Protein AF-A0AAD6XTU1-F1 (afdb_monomer)

Solvent-accessible surface area (backbone atoms only — not comparable to full-atom values): 6952 Å² total; per-residue (Å²): 142,81,85,86,80,79,80,83,81,83,78,83,77,82,76,83,76,85,74,83,72,80,77,75,78,77,77,75,76,77,82,76,52,71,68,59,50,50,53,52,52,53,49,52,41,48,75,69,77,40,51,72,67,58,49,54,49,61,72,71,53,57,53,49,99,86,66,46,76,60,87,66,54,72,69,59,50,50,56,52,50,37,32,75,68,54,72,35,98,69,27,65,67,55,56,53,49,36,48,73,72,33,97,91,64

Organism: NCBI:txid1033014

Structure (mmCIF, N/CA/C/O backbone):
data_AF-A0AAD6XTU1-F1
#
_entry.id   AF-A0AAD6XTU1-F1
#
loop_
_atom_site.group_PDB
_atom_site.id
_atom_site.type_symbol
_atom_site.label_atom_id
_atom_site.label_alt_id
_atom_site.label_comp_id
_atom_site.label_asym_id
_atom_site.label_entity_id
_atom_site.label_seq_id
_atom_site.pdbx_PDB_ins_code
_atom_site.Cartn_x
_atom_site.Cartn_y
_atom_site.Cartn_z
_atom_site.occupancy
_atom_site.B_iso_or_equiv
_atom_site.auth_seq_id
_atom_site.auth_comp_id
_atom_site.auth_asym_id
_atom_site.auth_atom_id
_atom_site.pdbx_PDB_model_num
ATOM 1 N N . PRO A 1 1 ? 86.564 -0.694 28.399 1.00 51.03 1 PRO A N 1
ATOM 2 C CA . PRO A 1 1 ? 85.336 0.127 28.278 1.00 51.03 1 PRO A CA 1
ATOM 3 C C . PRO A 1 1 ? 84.520 -0.285 27.049 1.00 51.03 1 PRO A C 1
ATOM 5 O O . PRO A 1 1 ? 85.077 -0.308 25.957 1.00 51.03 1 PRO A O 1
ATOM 8 N N . ARG A 1 2 ? 83.223 -0.540 27.275 1.00 52.16 2 ARG A N 1
ATOM 9 C CA . ARG A 1 2 ? 82.146 -0.854 26.315 1.00 52.16 2 ARG A CA 1
ATOM 10 C C . ARG A 1 2 ? 81.957 -2.330 25.955 1.00 52.16 2 ARG A C 1
ATOM 12 O O . ARG A 1 2 ? 82.366 -2.811 24.908 1.00 52.16 2 ARG A O 1
ATOM 19 N N . ASP A 1 3 ? 81.307 -2.983 26.912 1.00 49.81 3 ASP A N 1
ATOM 20 C CA . ASP A 1 3 ? 80.244 -3.987 26.801 1.00 49.81 3 ASP A CA 1
ATOM 21 C C . ASP A 1 3 ? 79.788 -4.348 25.376 1.00 49.81 3 ASP A C 1
ATOM 23 O O . ASP A 1 3 ? 79.156 -3.549 24.682 1.00 49.81 3 ASP A O 1
ATOM 27 N N . ALA A 1 4 ? 80.036 -5.597 24.979 1.00 56.03 4 ALA A N 1
ATOM 28 C CA . ALA A 1 4 ? 79.353 -6.241 23.864 1.00 56.03 4 ALA A CA 1
ATOM 29 C C . ALA A 1 4 ? 78.151 -7.017 24.425 1.00 56.03 4 ALA A C 1
ATOM 31 O O . ALA A 1 4 ? 78.286 -8.142 24.898 1.00 56.03 4 ALA A O 1
ATOM 32 N N . PHE A 1 5 ? 76.982 -6.375 24.428 1.00 57.25 5 PHE A N 1
ATOM 33 C CA . PHE A 1 5 ? 75.709 -7.007 24.768 1.00 57.25 5 PHE A CA 1
ATOM 34 C C . PHE A 1 5 ? 75.258 -7.925 23.622 1.00 57.25 5 PHE A C 1
ATOM 36 O O . PHE A 1 5 ? 74.975 -7.467 22.515 1.00 57.25 5 PHE A O 1
ATOM 43 N N . GLU A 1 6 ? 75.181 -9.223 23.906 1.00 59.72 6 GLU A N 1
ATOM 44 C CA . GLU A 1 6 ? 74.552 -10.239 23.059 1.00 59.72 6 GLU A CA 1
ATOM 45 C C . GLU A 1 6 ? 73.026 -10.002 22.972 1.00 59.72 6 GLU A C 1
ATOM 47 O O . GLU A 1 6 ? 72.392 -9.702 23.991 1.00 59.72 6 GLU A O 1
ATOM 52 N N . PRO A 1 7 ? 72.390 -10.125 21.792 1.00 67.94 7 PRO A N 1
ATOM 53 C CA . PRO A 1 7 ? 70.946 -9.950 21.661 1.00 67.94 7 PRO A CA 1
ATOM 54 C C . PRO A 1 7 ? 70.169 -11.200 22.129 1.00 67.94 7 PRO A C 1
ATOM 56 O O . PRO A 1 7 ? 70.582 -12.327 21.852 1.00 67.94 7 PRO A O 1
ATOM 59 N N . PRO A 1 8 ? 69.002 -11.043 22.785 1.00 60.94 8 PRO A N 1
ATOM 60 C CA . PRO A 1 8 ? 68.238 -12.167 23.319 1.00 60.94 8 PRO A CA 1
ATOM 61 C C . PRO A 1 8 ? 67.555 -13.006 22.225 1.00 60.94 8 PRO A C 1
ATOM 63 O O . PRO A 1 8 ? 66.970 -12.498 21.264 1.00 60.94 8 PRO A O 1
ATOM 66 N N . THR A 1 9 ? 67.597 -14.322 22.423 1.00 60.31 9 THR A N 1
ATOM 67 C CA . THR A 1 9 ? 67.004 -15.372 21.588 1.00 60.31 9 THR A CA 1
ATOM 68 C C . THR A 1 9 ? 65.483 -15.218 21.432 1.00 60.31 9 THR A C 1
ATOM 70 O O . THR A 1 9 ? 64.732 -15.030 22.391 1.00 60.31 9 THR A O 1
ATOM 73 N N . LYS A 1 10 ? 65.000 -15.313 20.184 1.00 55.75 10 LYS A N 1
ATOM 74 C CA . LYS A 1 10 ? 63.570 -15.272 19.837 1.00 55.75 10 LYS A CA 1
ATOM 75 C C . LYS A 1 10 ? 62.854 -16.499 20.416 1.00 55.75 10 LYS A C 1
ATOM 77 O O . LYS A 1 10 ? 63.126 -17.629 20.024 1.00 55.75 10 LYS A O 1
ATOM 82 N N . ARG A 1 11 ? 61.910 -16.264 21.329 1.00 55.81 11 ARG A N 1
ATOM 83 C CA . ARG A 1 11 ? 61.023 -17.281 21.913 1.00 55.81 11 ARG A CA 1
ATOM 84 C C . ARG A 1 11 ? 60.133 -17.908 20.809 1.00 55.81 11 ARG A C 1
ATOM 86 O O . ARG A 1 11 ? 59.575 -17.146 20.015 1.00 55.81 11 ARG A O 1
ATOM 93 N N . PRO A 1 12 ?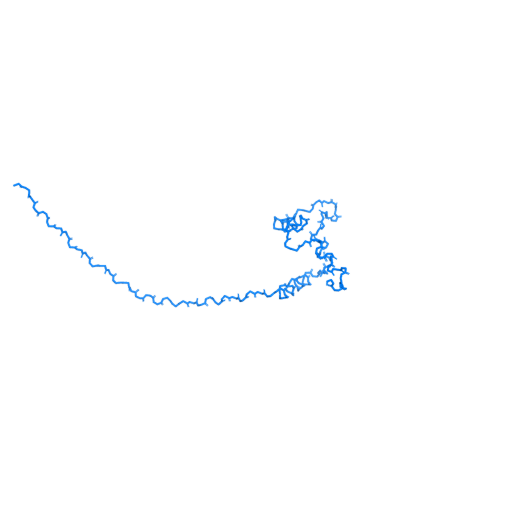 59.961 -19.243 20.729 1.00 55.84 12 PRO A N 1
ATOM 94 C CA . PRO A 1 12 ? 59.062 -19.861 19.751 1.00 55.84 12 PRO A CA 1
ATOM 95 C C . PRO A 1 12 ? 57.599 -19.481 20.026 1.00 55.84 12 PRO A C 1
ATOM 97 O O . PRO A 1 12 ? 57.152 -19.517 21.174 1.00 55.84 12 PRO A O 1
ATOM 100 N N . LYS A 1 13 ? 56.846 -19.114 18.980 1.00 56.38 13 LYS A N 1
ATOM 101 C CA . LYS A 1 13 ? 55.391 -18.898 19.062 1.00 56.38 13 LYS A CA 1
ATOM 102 C C . LYS A 1 13 ? 54.683 -20.250 19.260 1.00 56.38 13 LYS A C 1
ATOM 104 O O . LYS A 1 13 ? 55.032 -21.193 18.552 1.00 56.38 13 LYS A O 1
ATOM 109 N N . PRO A 1 14 ? 53.691 -20.364 20.159 1.00 48.12 14 PRO A N 1
ATOM 110 C CA . PRO A 1 14 ? 52.877 -21.569 20.251 1.00 48.12 14 PRO A CA 1
ATOM 111 C C . PRO A 1 14 ? 52.035 -21.737 18.976 1.00 48.12 14 PRO A C 1
ATOM 113 O O . PRO A 1 14 ? 51.461 -20.771 18.469 1.00 48.12 14 PRO A O 1
ATOM 116 N N . ASN A 1 15 ? 52.006 -22.967 18.458 1.00 50.06 15 ASN A N 1
ATOM 117 C CA . ASN A 1 15 ? 51.216 -23.375 17.297 1.00 50.06 15 ASN A CA 1
ATOM 118 C C . ASN A 1 15 ? 49.729 -23.025 17.485 1.00 50.06 15 ASN A C 1
ATOM 120 O O . ASN A 1 15 ? 49.205 -23.205 18.586 1.00 50.06 15 ASN A O 1
ATOM 124 N N . PRO A 1 16 ? 49.017 -22.595 16.427 1.00 51.09 16 PRO A N 1
ATOM 125 C CA . PRO A 1 16 ? 47.571 -22.484 16.484 1.00 51.09 16 PRO A CA 1
ATOM 126 C C . PRO A 1 16 ? 46.980 -23.893 16.547 1.00 51.09 16 PRO A C 1
ATOM 128 O O . PRO A 1 16 ? 47.014 -24.650 15.578 1.00 51.09 16 PRO A O 1
ATOM 131 N N . THR A 1 17 ? 46.455 -24.252 17.715 1.00 50.50 17 THR A N 1
ATOM 132 C CA . THR A 1 17 ? 45.601 -25.420 17.900 1.00 50.50 17 THR A CA 1
ATOM 133 C C . THR A 1 17 ? 44.436 -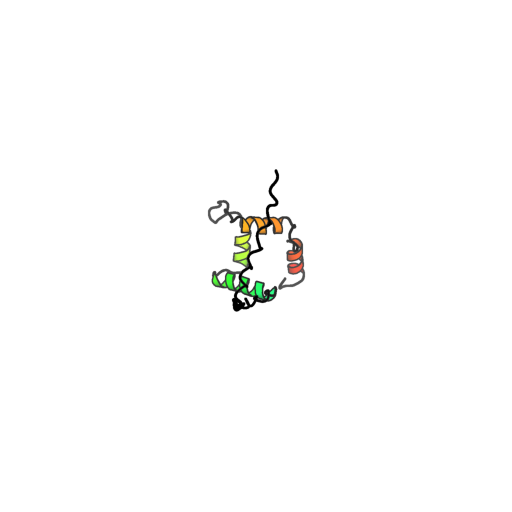25.312 16.922 1.00 50.50 17 THR A C 1
ATOM 135 O O . THR A 1 17 ? 43.695 -24.329 16.936 1.00 50.50 17 THR A O 1
ATOM 138 N N . SER A 1 18 ? 44.296 -26.310 16.052 1.00 53.38 18 SER A N 1
ATOM 139 C CA . SER A 1 18 ? 43.199 -26.432 15.102 1.00 53.38 18 SER A CA 1
ATOM 140 C C . SER A 1 18 ? 41.869 -26.552 15.849 1.00 53.38 18 SER A C 1
ATOM 142 O O . SER A 1 18 ? 41.463 -27.642 16.254 1.00 53.38 18 SER A O 1
ATOM 144 N N . SER A 1 19 ? 41.164 -25.440 16.034 1.00 52.94 19 SER A N 1
ATOM 145 C CA . SER A 1 19 ? 39.735 -25.477 16.308 1.00 52.94 19 SER A CA 1
ATOM 146 C C . SER A 1 19 ? 39.020 -25.625 14.967 1.00 52.94 19 SER A C 1
ATOM 148 O O . SER A 1 19 ? 38.793 -24.661 14.239 1.00 52.94 19 SER A O 1
ATOM 150 N N . HIS A 1 20 ? 38.671 -26.864 14.617 1.00 52.94 20 HIS A N 1
ATOM 151 C CA . HIS A 1 20 ? 37.626 -27.124 13.632 1.00 52.94 20 HIS A CA 1
ATOM 152 C C . HIS A 1 20 ? 36.303 -26.599 14.205 1.00 52.94 20 HIS A C 1
ATOM 154 O O . HIS A 1 20 ? 35.515 -27.335 14.790 1.00 52.94 20 HIS A O 1
ATOM 160 N N . ALA A 1 21 ? 36.085 -25.290 14.085 1.00 54.97 21 ALA A N 1
ATOM 161 C CA . ALA A 1 21 ? 34.772 -24.700 14.234 1.00 54.97 21 ALA A CA 1
ATOM 162 C C . ALA A 1 21 ? 33.945 -25.175 13.039 1.00 54.97 21 ALA A C 1
ATOM 164 O O . ALA A 1 21 ? 34.171 -24.761 11.902 1.00 54.97 21 ALA A O 1
ATOM 165 N N . SER A 1 22 ? 33.022 -26.096 13.297 1.00 53.69 22 SER A N 1
ATOM 166 C CA . SER A 1 22 ? 31.999 -26.526 12.356 1.00 53.69 22 SER A CA 1
ATOM 167 C C . SER A 1 22 ? 31.240 -25.287 11.888 1.00 53.69 22 SER A C 1
ATOM 169 O O . SER A 1 22 ? 30.429 -24.726 12.626 1.00 53.69 22 SER A O 1
ATOM 171 N N . ALA A 1 23 ? 31.540 -24.815 10.679 1.00 57.09 23 ALA A N 1
ATOM 172 C CA . ALA A 1 23 ? 30.810 -23.730 10.053 1.00 57.09 23 ALA A CA 1
ATOM 173 C C . ALA A 1 23 ? 29.383 -24.225 9.788 1.00 57.09 23 ALA A C 1
ATOM 175 O O . ALA A 1 23 ? 29.124 -24.912 8.802 1.00 57.09 23 ALA A O 1
ATOM 176 N N . GLY A 1 24 ? 28.457 -23.917 10.697 1.00 54.19 24 GLY A N 1
ATOM 177 C CA . GLY A 1 24 ? 27.035 -24.079 10.440 1.00 54.19 24 GLY A CA 1
ATOM 178 C C . GLY A 1 24 ? 26.688 -23.217 9.234 1.00 54.19 24 GLY A C 1
ATOM 179 O O . GLY A 1 24 ? 26.721 -21.989 9.318 1.00 54.19 24 GLY A O 1
ATOM 180 N N . SER A 1 25 ? 26.414 -23.844 8.090 1.00 58.97 25 SER A N 1
ATOM 181 C CA . SER A 1 25 ? 25.968 -23.127 6.904 1.00 58.97 25 SER A CA 1
ATOM 182 C C . SER A 1 25 ? 24.620 -22.491 7.229 1.00 58.97 25 SER A C 1
ATOM 184 O O . SER A 1 25 ? 23.592 -23.169 7.254 1.00 58.97 25 SER A O 1
ATOM 186 N N . SER A 1 26 ? 24.615 -21.190 7.510 1.00 66.94 26 SER A N 1
ATOM 187 C CA . SER A 1 26 ? 23.382 -20.413 7.550 1.00 66.94 26 SER A CA 1
ATOM 188 C C . SER A 1 26 ? 22.801 -20.440 6.142 1.00 66.94 26 SER A C 1
ATOM 190 O O . SER A 1 26 ? 23.275 -19.746 5.240 1.00 66.94 26 SER A O 1
ATOM 192 N N . GLN A 1 27 ? 21.837 -21.332 5.922 1.00 67.50 27 GLN A N 1
ATOM 193 C CA . GLN A 1 27 ? 21.147 -21.466 4.650 1.00 67.50 27 GLN A CA 1
ATOM 194 C C . GLN A 1 27 ? 20.362 -20.171 4.430 1.00 67.50 27 GLN A C 1
ATOM 196 O O . GLN A 1 27 ? 19.316 -19.922 5.034 1.00 67.50 27 GLN A O 1
ATOM 201 N N . ARG A 1 28 ? 20.932 -19.285 3.613 1.00 74.50 28 ARG A N 1
ATOM 202 C CA . ARG A 1 28 ? 20.347 -17.988 3.291 1.00 74.50 28 ARG A CA 1
ATOM 203 C C . ARG A 1 28 ? 19.048 -18.252 2.534 1.00 74.50 28 ARG A C 1
ATOM 205 O O . ARG A 1 28 ? 19.079 -18.806 1.439 1.00 74.50 28 ARG A O 1
ATOM 212 N N . ARG A 1 29 ? 17.904 -17.905 3.133 1.00 77.00 29 ARG A N 1
ATOM 213 C CA . ARG A 1 29 ? 16.600 -18.064 2.473 1.00 77.00 29 ARG A CA 1
ATOM 214 C C . ARG A 1 29 ? 16.617 -17.285 1.161 1.00 77.00 29 ARG A C 1
ATOM 216 O O . ARG A 1 29 ? 17.000 -16.112 1.153 1.00 77.00 29 ARG A O 1
ATOM 223 N N . SER A 1 30 ? 16.203 -17.935 0.077 1.00 78.44 30 SER A N 1
ATOM 224 C CA . SER A 1 30 ? 16.070 -17.285 -1.224 1.00 78.44 30 SER A CA 1
ATOM 225 C C .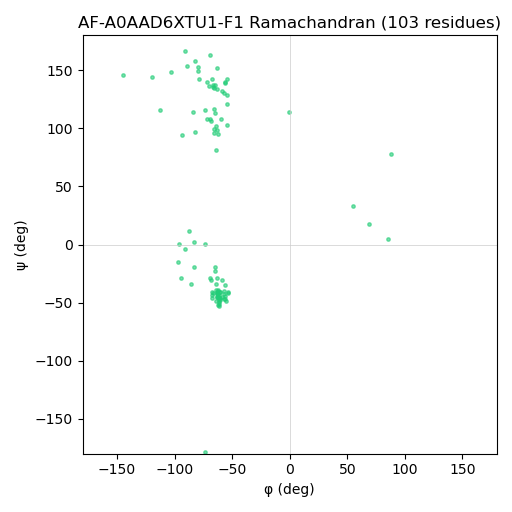 SER A 1 30 ? 15.134 -16.072 -1.115 1.00 78.44 30 SER A C 1
ATOM 227 O O . SER A 1 30 ? 14.119 -16.152 -0.413 1.00 78.44 30 SER A O 1
ATOM 229 N N . PRO A 1 31 ? 15.452 -14.943 -1.774 1.00 87.00 31 PRO A N 1
ATOM 230 C CA . PRO A 1 31 ? 14.561 -13.790 -1.817 1.00 87.00 31 PRO A CA 1
ATOM 231 C C . PRO A 1 31 ? 13.186 -14.171 -2.379 1.00 87.00 31 PRO A C 1
ATOM 233 O O . PRO A 1 31 ? 13.098 -14.937 -3.337 1.00 87.00 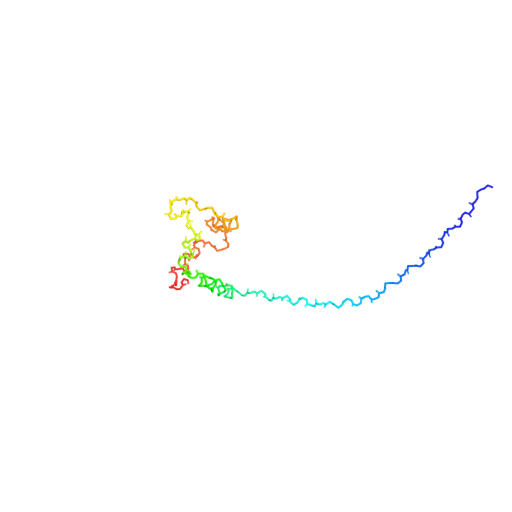31 PRO A O 1
ATOM 236 N N . ARG A 1 32 ? 12.111 -13.627 -1.795 1.00 90.38 32 ARG A N 1
ATOM 237 C CA . ARG A 1 32 ? 10.746 -13.825 -2.308 1.00 90.38 32 ARG A CA 1
ATOM 238 C C . ARG A 1 32 ? 10.568 -13.137 -3.663 1.00 90.38 32 ARG A C 1
ATOM 240 O O . ARG A 1 32 ? 11.055 -12.016 -3.838 1.00 90.38 32 ARG A O 1
ATOM 247 N N . THR A 1 33 ? 9.815 -13.765 -4.566 1.00 95.25 33 THR A N 1
ATOM 248 C CA . THR A 1 33 ? 9.332 -13.117 -5.799 1.00 95.25 33 THR A CA 1
ATOM 249 C C . THR A 1 33 ? 8.284 -12.052 -5.471 1.00 95.25 33 THR A C 1
ATOM 251 O O . THR A 1 33 ? 7.724 -12.047 -4.372 1.00 95.25 33 THR A O 1
ATOM 254 N N . ASP A 1 34 ? 7.994 -11.142 -6.401 1.00 93.50 34 ASP A N 1
ATOM 255 C CA . ASP A 1 34 ? 6.995 -10.095 -6.155 1.00 93.50 34 ASP A CA 1
ATOM 256 C C . ASP A 1 34 ? 5.591 -10.675 -5.946 1.00 93.50 34 ASP A C 1
ATOM 258 O O . ASP A 1 34 ? 4.921 -10.285 -4.992 1.00 93.50 34 ASP A O 1
ATOM 262 N N . THR A 1 35 ? 5.204 -11.706 -6.704 1.00 94.88 35 THR A N 1
ATOM 263 C CA . THR A 1 35 ? 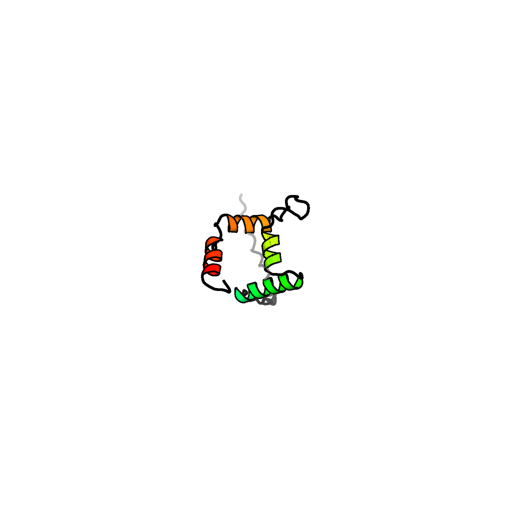3.961 -12.463 -6.475 1.00 94.88 35 THR A CA 1
ATOM 264 C C . THR A 1 35 ? 3.894 -13.027 -5.056 1.00 94.88 35 THR A C 1
ATOM 266 O O . THR A 1 35 ? 2.905 -12.837 -4.358 1.00 94.88 35 THR A O 1
ATOM 269 N N . GLN A 1 36 ? 4.974 -13.651 -4.571 1.00 96.31 36 GLN A N 1
ATOM 270 C CA . GLN A 1 36 ? 5.013 -14.187 -3.206 1.00 96.31 36 GLN A CA 1
ATOM 271 C C . GLN A 1 36 ? 4.904 -13.089 -2.141 1.00 96.31 36 GLN A C 1
ATOM 273 O O . GLN A 1 36 ? 4.338 -13.324 -1.077 1.00 96.31 36 GLN A O 1
ATOM 278 N N . LYS A 1 37 ? 5.462 -11.897 -2.386 1.00 95.81 37 LYS A N 1
ATOM 279 C CA . LYS A 1 37 ? 5.311 -10.758 -1.467 1.00 95.81 37 LYS A CA 1
ATOM 280 C C . LYS A 1 37 ? 3.865 -10.266 -1.441 1.00 95.81 37 LYS A C 1
ATOM 282 O O . LYS A 1 37 ? 3.356 -10.004 -0.355 1.00 95.81 37 LYS A O 1
ATOM 287 N N . ILE A 1 38 ? 3.220 -10.164 -2.605 1.00 95.38 38 ILE A N 1
ATOM 288 C CA . ILE A 1 38 ? 1.824 -9.726 -2.730 1.00 95.38 38 ILE A CA 1
ATOM 289 C C . ILE A 1 38 ? 0.899 -10.688 -1.983 1.00 95.38 38 ILE A C 1
ATOM 291 O O . ILE A 1 38 ? 0.142 -10.236 -1.132 1.00 95.38 38 ILE A O 1
ATOM 295 N N . GLU A 1 39 ? 1.031 -11.998 -2.199 1.00 96.81 39 GLU A N 1
ATOM 296 C CA . GLU A 1 39 ? 0.223 -13.015 -1.505 1.00 96.81 39 GLU A CA 1
ATOM 297 C C . GLU A 1 39 ? 0.346 -12.927 0.023 1.00 96.81 39 GLU A C 1
ATOM 299 O O . GLU A 1 39 ? -0.649 -12.976 0.742 1.00 96.81 39 GLU A O 1
ATOM 304 N N . VAL A 1 40 ? 1.561 -12.716 0.542 1.00 97.31 40 VAL A N 1
ATOM 305 C CA . VAL A 1 40 ? 1.779 -12.541 1.989 1.00 97.31 40 VAL A CA 1
ATOM 306 C C . VAL A 1 40 ? 1.069 -11.291 2.517 1.00 97.31 40 VAL A C 1
ATOM 308 O O . VAL A 1 40 ? 0.464 -11.329 3.590 1.00 97.31 40 VAL A O 1
ATOM 311 N N . ILE A 1 41 ? 1.139 -10.179 1.783 1.00 96.62 41 ILE A N 1
ATOM 312 C CA . ILE A 1 41 ? 0.495 -8.920 2.177 1.00 96.62 41 ILE A CA 1
ATOM 313 C C . ILE A 1 41 ? -1.030 -9.061 2.125 1.00 96.62 41 ILE A C 1
ATOM 315 O O . ILE A 1 41 ? -1.699 -8.682 3.084 1.00 96.62 41 ILE A O 1
ATOM 319 N N . LEU A 1 42 ? -1.581 -9.642 1.056 1.00 96.56 42 LEU A N 1
ATOM 320 C CA . LEU A 1 42 ? -3.021 -9.874 0.917 1.00 96.56 42 LEU A CA 1
ATOM 321 C C . LEU A 1 42 ? -3.549 -10.826 1.994 1.00 96.56 42 LEU A C 1
ATOM 323 O O . LEU A 1 42 ? -4.585 -10.543 2.596 1.00 96.56 42 LEU A O 1
ATOM 327 N N . GLY A 1 43 ? -2.806 -11.895 2.298 1.00 97.69 43 GLY A N 1
ATOM 328 C CA . GLY A 1 43 ? -3.099 -12.783 3.422 1.00 97.69 43 GLY A CA 1
ATOM 329 C C . GLY A 1 43 ? -3.144 -12.021 4.745 1.00 97.69 43 GLY A C 1
ATOM 330 O O . GLY A 1 43 ? -4.123 -12.109 5.474 1.00 97.69 43 GLY A O 1
ATOM 331 N N . THR A 1 44 ? -2.153 -11.161 4.994 1.00 97.56 44 THR A N 1
ATOM 332 C CA . THR A 1 44 ? -2.093 -10.354 6.223 1.00 97.56 44 THR A CA 1
ATOM 333 C C . THR A 1 44 ? -3.270 -9.379 6.330 1.00 97.56 44 THR A C 1
ATOM 335 O O . THR A 1 44 ? -3.842 -9.227 7.404 1.00 97.56 44 THR A O 1
ATOM 338 N N . ILE A 1 45 ? -3.665 -8.726 5.230 1.00 97.69 45 ILE A N 1
ATOM 339 C CA . ILE A 1 45 ? -4.842 -7.837 5.197 1.00 97.69 45 ILE A CA 1
ATOM 340 C C . ILE A 1 45 ? -6.110 -8.623 5.549 1.00 97.69 45 ILE A C 1
ATOM 342 O O . ILE A 1 45 ? -6.908 -8.176 6.376 1.00 97.69 45 ILE A O 1
ATOM 346 N N . LYS A 1 46 ? -6.272 -9.809 4.953 1.00 96.62 46 LYS A N 1
ATOM 347 C CA . LYS A 1 46 ? -7.405 -10.697 5.217 1.00 96.62 46 LYS A CA 1
ATOM 348 C C . LYS A 1 46 ? -7.436 -11.163 6.674 1.00 96.62 46 LYS A C 1
ATOM 350 O O . LYS A 1 46 ? -8.501 -11.129 7.281 1.00 96.62 46 LYS A O 1
ATOM 355 N N . ASP A 1 47 ? -6.290 -11.528 7.244 1.00 98.00 47 ASP A N 1
ATOM 356 C CA . ASP A 1 47 ? -6.170 -11.984 8.636 1.00 98.00 47 ASP A CA 1
ATOM 357 C C . ASP A 1 47 ? -6.513 -10.881 9.654 1.00 98.00 47 ASP A C 1
ATOM 359 O O . ASP A 1 47 ? -6.886 -11.172 10.787 1.00 98.00 47 ASP A O 1
ATOM 363 N N . GLN A 1 48 ? -6.420 -9.606 9.257 1.00 97.31 48 GLN A N 1
ATOM 364 C CA . GLN A 1 48 ? -6.884 -8.458 10.048 1.00 97.31 48 GLN A CA 1
ATOM 365 C C . GLN A 1 48 ? -8.370 -8.122 9.821 1.00 97.31 48 GLN A C 1
ATOM 367 O O . GLN A 1 48 ? -8.838 -7.064 10.244 1.00 97.31 48 GLN A O 1
ATOM 372 N N . ASN A 1 49 ? -9.126 -8.997 9.148 1.00 97.00 49 ASN A N 1
ATOM 373 C CA . ASN A 1 49 ? -10.521 -8.785 8.755 1.00 97.00 49 ASN A CA 1
ATOM 374 C C . ASN A 1 49 ? -10.740 -7.496 7.944 1.00 97.00 49 ASN A C 1
ATOM 376 O O . ASN A 1 49 ? -11.788 -6.854 8.046 1.00 97.00 49 ASN A O 1
ATOM 380 N N . TRP A 1 50 ? -9.756 -7.094 7.138 1.00 96.69 50 TRP A N 1
ATOM 381 C CA . TRP A 1 50 ? -9.873 -5.939 6.253 1.00 96.69 50 TRP A CA 1
ATOM 382 C C . TRP A 1 50 ? -10.106 -6.362 4.807 1.00 96.69 50 TRP A C 1
ATOM 384 O O . TRP A 1 50 ? -9.603 -7.378 4.332 1.00 96.69 50 TRP A O 1
ATOM 394 N N . THR A 1 51 ? -10.848 -5.531 4.076 1.00 96.69 51 THR A N 1
ATOM 395 C CA . THR A 1 51 ? -10.837 -5.574 2.611 1.00 96.69 51 THR A CA 1
ATOM 396 C C . THR A 1 51 ? -9.631 -4.795 2.086 1.00 96.69 51 THR A C 1
ATOM 398 O O . THR A 1 51 ? -9.122 -3.893 2.760 1.00 96.69 51 THR A O 1
ATOM 401 N N . PHE A 1 52 ? -9.205 -5.080 0.854 1.00 93.75 52 PHE A N 1
ATOM 402 C CA . PHE A 1 52 ? -8.148 -4.303 0.202 1.00 93.75 52 PHE A CA 1
ATOM 403 C C . PHE A 1 52 ? -8.504 -2.806 0.107 1.00 93.75 52 PHE A C 1
ATOM 405 O O . PHE A 1 52 ? -7.670 -1.949 0.401 1.00 93.75 52 PHE A O 1
ATOM 412 N N . ALA A 1 53 ? -9.767 -2.483 -0.192 1.00 94.88 53 ALA A N 1
ATOM 413 C CA . ALA A 1 53 ? -10.259 -1.106 -0.229 1.00 94.88 53 ALA A CA 1
ATOM 414 C C . ALA A 1 53 ? -10.166 -0.416 1.144 1.00 94.88 53 ALA A C 1
ATOM 416 O O . ALA A 1 53 ? -9.673 0.708 1.244 1.00 94.88 53 ALA A O 1
ATOM 417 N N . SER A 1 54 ? -10.579 -1.099 2.219 1.00 96.00 54 SER A N 1
ATOM 418 C CA . SER A 1 54 ? -10.477 -0.581 3.591 1.00 96.00 54 SER A CA 1
ATOM 419 C C . SER A 1 54 ? -9.025 -0.340 4.001 1.00 96.00 54 SER A C 1
ATOM 421 O O . SER A 1 54 ? -8.726 0.672 4.635 1.00 96.00 54 SER A O 1
ATOM 423 N N . PHE A 1 55 ? -8.118 -1.242 3.624 1.00 96.06 55 PHE A N 1
ATOM 424 C CA . PHE A 1 55 ? -6.688 -1.086 3.867 1.00 96.06 55 PHE A CA 1
ATOM 425 C C . PHE A 1 55 ? -6.129 0.161 3.169 1.00 96.06 55 PHE A C 1
ATOM 427 O O . PHE A 1 55 ? -5.540 1.017 3.832 1.00 96.06 55 PHE A O 1
ATOM 434 N N . LEU A 1 56 ? -6.369 0.309 1.860 1.00 94.88 56 LEU A N 1
ATOM 435 C CA . LEU A 1 56 ? -5.910 1.474 1.099 1.00 94.88 56 LEU A CA 1
ATOM 436 C C . LEU A 1 56 ? -6.473 2.779 1.669 1.00 94.88 56 LEU A C 1
ATOM 438 O O . LEU A 1 56 ? -5.719 3.728 1.888 1.00 94.88 56 LEU A O 1
ATOM 442 N N . PHE A 1 57 ? -7.771 2.814 1.984 1.00 95.06 57 PHE A N 1
ATOM 443 C CA . PHE A 1 57 ? -8.395 3.978 2.609 1.00 95.06 57 PHE A CA 1
ATOM 444 C C . PHE A 1 57 ? -7.680 4.368 3.908 1.00 95.06 57 PHE A C 1
ATOM 446 O O . PHE A 1 57 ? -7.306 5.526 4.082 1.00 95.06 57 PHE A O 1
ATOM 453 N N . ASN A 1 58 ? -7.416 3.408 4.798 1.00 94.12 58 ASN A N 1
ATOM 454 C CA . ASN A 1 58 ? -6.754 3.686 6.073 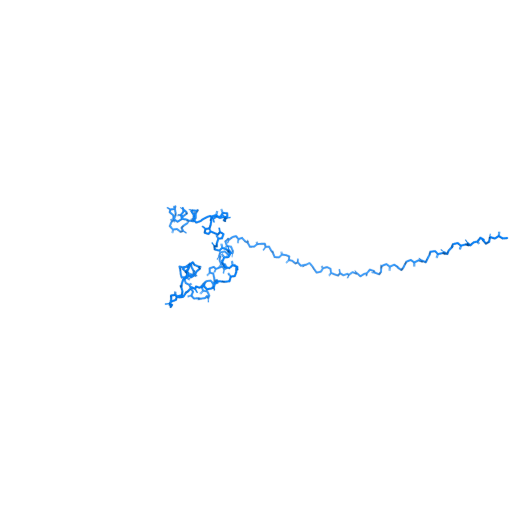1.00 94.12 58 ASN A CA 1
ATOM 455 C C . ASN A 1 58 ? -5.276 4.084 5.927 1.00 94.12 58 ASN A C 1
ATOM 457 O O . ASN A 1 58 ? -4.790 4.868 6.743 1.00 94.12 58 ASN A O 1
ATOM 461 N N . ILE A 1 59 ? -4.566 3.627 4.886 1.00 94.88 59 ILE A N 1
ATOM 462 C CA . ILE A 1 59 ? -3.195 4.087 4.606 1.00 94.88 59 ILE A CA 1
ATOM 463 C C . ILE A 1 59 ? -3.164 5.591 4.317 1.00 94.88 59 ILE A C 1
ATOM 465 O O . ILE A 1 59 ? -2.303 6.305 4.850 1.00 94.88 59 ILE A O 1
ATOM 469 N N . PHE A 1 60 ? -4.089 6.078 3.488 1.00 94.62 60 PHE A N 1
ATOM 470 C CA . PHE A 1 60 ? -4.067 7.453 2.976 1.00 94.62 60 PHE A CA 1
ATOM 471 C C . PHE A 1 60 ? -4.957 8.430 3.761 1.00 94.62 60 PHE A C 1
ATOM 473 O O . PHE A 1 60 ? -4.765 9.640 3.667 1.00 94.62 60 PHE A O 1
ATOM 480 N N . ARG A 1 61 ? -5.870 7.938 4.604 1.00 93.81 61 ARG A N 1
ATOM 481 C CA . ARG A 1 61 ? -6.737 8.740 5.483 1.00 93.81 61 ARG A CA 1
ATOM 482 C C . ARG A 1 61 ? -5.943 9.701 6.373 1.00 93.81 61 ARG A C 1
ATOM 484 O O . ARG A 1 61 ? -5.037 9.283 7.081 1.00 93.81 61 ARG A O 1
ATOM 491 N N . ILE A 1 62 ? -6.296 10.985 6.383 1.00 93.38 62 ILE A N 1
ATOM 492 C CA . ILE A 1 62 ? -5.570 12.014 7.159 1.00 93.38 62 ILE A CA 1
ATOM 493 C C . ILE A 1 62 ? -6.212 12.255 8.530 1.00 93.38 62 ILE A C 1
ATOM 495 O O . ILE A 1 62 ? -5.512 12.588 9.482 1.00 93.38 62 ILE A O 1
ATOM 499 N N . LYS A 1 63 ? -7.529 12.049 8.642 1.00 95.25 63 LYS A N 1
ATOM 500 C CA . LYS A 1 63 ? -8.299 12.291 9.865 1.00 95.25 63 LYS A CA 1
ATOM 501 C C . LYS A 1 63 ? -8.972 11.030 10.386 1.00 95.25 63 LYS A C 1
ATOM 503 O O . LYS A 1 63 ? -9.416 10.201 9.594 1.00 95.25 63 LYS A O 1
ATOM 508 N N . ASP A 1 64 ? -9.050 10.887 11.702 1.00 93.56 64 ASP A N 1
ATOM 509 C CA . ASP A 1 64 ? -9.805 9.824 12.356 1.00 93.56 64 ASP A CA 1
ATOM 510 C C . ASP A 1 64 ? -11.326 10.068 12.268 1.00 93.56 64 ASP A C 1
ATOM 512 O O . ASP A 1 64 ? -11.799 11.032 11.661 1.00 93.56 64 ASP A O 1
ATOM 516 N N . THR A 1 65 ? -12.114 9.169 12.859 1.00 91.62 65 THR A N 1
ATOM 517 C CA . THR A 1 65 ? -13.586 9.268 12.880 1.00 91.62 65 THR A CA 1
ATOM 518 C C . THR A 1 65 ? -14.106 10.474 13.657 1.00 91.62 65 THR A C 1
ATOM 520 O O . THR A 1 65 ? -15.246 10.876 13.458 1.00 91.62 65 THR A O 1
ATOM 523 N N . ASN A 1 66 ? -13.277 11.053 14.521 1.00 93.56 66 ASN A N 1
ATOM 524 C CA . ASN A 1 66 ? -13.601 12.206 15.351 1.00 93.56 66 ASN A CA 1
ATOM 525 C C . ASN A 1 66 ? -13.111 13.516 14.706 1.00 93.56 66 ASN A C 1
ATOM 527 O O . ASN A 1 66 ? -13.295 14.590 15.270 1.00 93.56 66 ASN A O 1
ATOM 531 N N . GLY A 1 67 ? -12.488 13.437 13.523 1.00 93.44 67 GLY A N 1
ATOM 532 C CA . GLY A 1 67 ? -11.952 14.578 12.790 1.00 93.44 67 GLY A CA 1
ATOM 533 C C . GLY A 1 67 ? -10.539 15.004 13.203 1.00 93.44 67 GLY A C 1
ATOM 534 O O . GLY A 1 67 ? -10.042 15.991 12.653 1.00 93.44 67 GLY A O 1
ATOM 535 N N . ASN A 1 68 ? -9.878 14.276 14.107 1.00 95.12 68 ASN A N 1
ATOM 536 C CA . ASN A 1 68 ? -8.513 14.575 14.541 1.00 95.12 68 ASN A CA 1
ATOM 537 C C . ASN A 1 68 ? -7.492 14.076 13.523 1.00 95.12 68 ASN A C 1
ATOM 539 O O . ASN A 1 68 ? -7.708 13.062 12.861 1.00 95.12 68 ASN A O 1
ATOM 543 N N . GLU A 1 69 ? -6.354 14.755 13.421 1.00 95.06 69 GLU A N 1
ATOM 544 C CA . GLU A 1 69 ? -5.255 14.310 12.568 1.00 95.06 69 GLU A CA 1
ATOM 545 C C . GLU A 1 69 ? -4.655 12.981 13.056 1.00 95.06 69 GLU A C 1
ATOM 547 O O . GLU A 1 69 ? -4.441 12.765 14.250 1.00 95.06 69 GLU A O 1
ATOM 552 N N . ILE A 1 70 ? -4.379 12.076 12.116 1.00 94.69 70 ILE A N 1
ATOM 553 C CA . ILE A 1 70 ? -3.791 10.770 12.417 1.00 94.69 70 ILE A CA 1
ATOM 554 C C . ILE A 1 70 ? -2.274 10.893 12.509 1.00 94.69 70 ILE A C 1
ATOM 556 O O . ILE A 1 70 ? -1.583 11.073 11.503 1.00 94.69 70 ILE A O 1
ATOM 560 N N . ASN A 1 71 ? -1.751 10.668 13.713 1.00 92.00 71 ASN A N 1
ATOM 561 C CA . ASN A 1 71 ? -0.320 10.511 13.946 1.00 92.00 71 ASN A CA 1
ATOM 562 C C . ASN A 1 71 ? 0.160 9.160 13.401 1.00 92.00 71 ASN A C 1
ATOM 564 O O . ASN A 1 71 ? -0.134 8.100 13.955 1.00 92.00 71 ASN A O 1
ATOM 568 N N . ARG A 1 72 ? 0.902 9.202 12.294 1.00 92.88 72 ARG A N 1
ATOM 569 C CA . ARG A 1 72 ? 1.497 8.023 11.654 1.00 92.88 72 ARG A CA 1
ATOM 570 C C . ARG A 1 72 ? 2.885 7.726 12.209 1.00 92.88 72 ARG A C 1
ATOM 572 O O . ARG A 1 72 ? 3.610 8.628 12.624 1.00 92.88 72 ARG A O 1
ATOM 579 N N . SER A 1 73 ? 3.293 6.458 12.136 1.00 95.75 73 SER A N 1
ATOM 580 C CA . SER A 1 73 ? 4.681 6.089 12.417 1.00 95.75 73 SER A CA 1
ATOM 581 C C . SER A 1 73 ? 5.636 6.739 11.398 1.00 95.75 73 SER A C 1
ATOM 583 O O . SER A 1 73 ? 5.242 6.956 10.245 1.00 95.75 73 SER A O 1
ATOM 585 N N . PRO A 1 74 ? 6.905 7.006 11.767 1.00 96.06 74 PRO A N 1
ATOM 586 C CA . PRO A 1 74 ? 7.884 7.583 10.843 1.00 96.06 74 PRO A CA 1
ATOM 587 C C . PRO A 1 74 ? 8.021 6.785 9.541 1.00 96.06 74 PRO A C 1
ATOM 589 O O . PRO A 1 74 ? 8.063 7.364 8.457 1.00 96.06 74 PRO A O 1
ATOM 592 N N . THR A 1 75 ? 8.010 5.452 9.638 1.00 96.25 75 THR A N 1
ATOM 593 C CA . THR A 1 75 ? 8.085 4.547 8.485 1.00 96.25 75 THR A CA 1
ATOM 594 C C . THR A 1 75 ? 6.901 4.730 7.538 1.00 96.25 75 THR A C 1
ATOM 596 O O . THR A 1 75 ? 7.101 4.878 6.333 1.00 96.25 75 THR A O 1
ATOM 599 N N . HIS A 1 76 ? 5.672 4.771 8.064 1.00 95.38 76 HIS A N 1
ATOM 600 C CA . HIS A 1 76 ? 4.468 4.976 7.251 1.00 95.38 76 HIS A CA 1
ATOM 601 C C . HIS A 1 76 ? 4.520 6.335 6.549 1.00 95.38 76 HIS A C 1
ATOM 603 O O . HIS A 1 76 ? 4.398 6.398 5.323 1.00 95.38 76 HIS A O 1
ATOM 609 N N . SER A 1 77 ? 4.771 7.409 7.301 1.00 95.06 77 SER A N 1
ATOM 610 C CA . SER A 1 77 ? 4.856 8.768 6.757 1.00 95.06 77 SER A CA 1
ATOM 611 C C . SER A 1 77 ? 5.897 8.882 5.646 1.00 95.06 77 SER A C 1
ATOM 613 O O . SER A 1 77 ? 5.615 9.456 4.596 1.00 95.06 77 SER A O 1
ATOM 615 N N . GLN A 1 78 ? 7.082 8.296 5.837 1.00 95.69 78 GLN A N 1
ATOM 616 C CA . GLN A 1 78 ? 8.152 8.331 4.844 1.00 95.69 78 GLN A CA 1
ATOM 617 C C . GLN A 1 78 ? 7.763 7.597 3.556 1.00 95.69 78 GLN A C 1
ATOM 619 O O . GLN A 1 78 ? 7.916 8.157 2.468 1.00 95.69 78 GLN A O 1
ATOM 624 N N . MET A 1 79 ? 7.244 6.370 3.663 1.00 95.12 79 MET A N 1
ATOM 625 C CA . MET A 1 79 ? 6.855 5.570 2.496 1.00 95.12 79 MET A CA 1
ATOM 626 C C . MET A 1 79 ? 5.767 6.269 1.676 1.00 95.12 79 MET A C 1
ATOM 628 O O . MET A 1 79 ? 5.902 6.409 0.459 1.00 95.12 79 MET A O 1
ATOM 632 N N . VAL A 1 80 ? 4.720 6.764 2.343 1.00 94.62 80 VAL A N 1
ATOM 633 C CA . VAL A 1 80 ? 3.612 7.467 1.682 1.00 94.62 80 VAL A CA 1
ATOM 634 C C . VAL A 1 80 ? 4.076 8.794 1.086 1.00 94.62 80 VAL A C 1
ATOM 636 O O . VAL A 1 80 ? 3.732 9.093 -0.054 1.00 94.62 80 VAL A O 1
ATOM 639 N N . SER A 1 81 ? 4.906 9.566 1.793 1.00 94.62 81 SER A N 1
ATOM 640 C CA . SER A 1 81 ? 5.439 10.835 1.282 1.00 94.62 81 SER A CA 1
ATOM 641 C C . SER A 1 81 ? 6.281 10.645 0.017 1.00 94.62 81 SER A C 1
ATOM 643 O O . SER A 1 81 ? 6.123 11.396 -0.942 1.00 94.62 81 SER A O 1
ATOM 645 N N . ILE A 1 82 ? 7.152 9.631 -0.028 1.00 95.62 82 ILE A N 1
ATOM 646 C CA . ILE A 1 82 ? 7.962 9.329 -1.221 1.00 95.62 82 ILE A CA 1
ATOM 647 C C . ILE A 1 82 ? 7.066 8.946 -2.403 1.00 95.62 82 ILE A C 1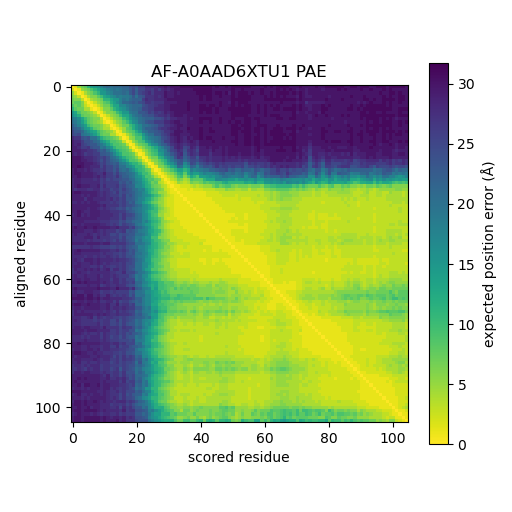
ATOM 649 O O . ILE A 1 82 ? 7.280 9.439 -3.513 1.00 95.62 82 ILE A O 1
ATOM 653 N N . PHE A 1 83 ? 6.067 8.095 -2.159 1.00 95.00 83 PHE A N 1
ATOM 654 C CA . PHE A 1 83 ? 5.125 7.645 -3.179 1.00 95.00 83 PHE A CA 1
ATOM 655 C C . PHE A 1 83 ? 4.301 8.804 -3.756 1.00 95.00 83 PHE A C 1
ATOM 657 O O . PHE A 1 83 ? 4.293 9.006 -4.970 1.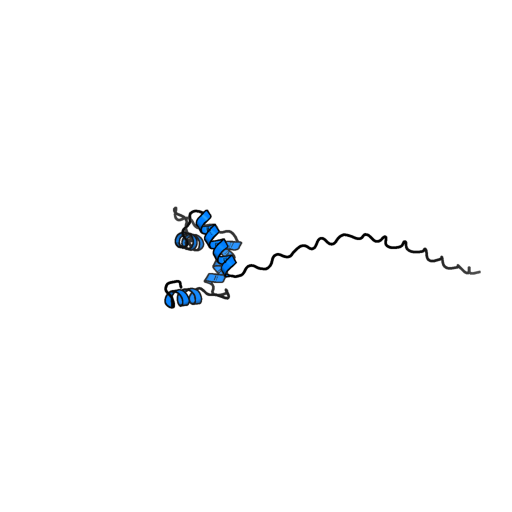00 95.00 83 PHE A O 1
ATOM 664 N N . LEU A 1 84 ? 3.673 9.606 -2.892 1.00 94.19 84 LEU A N 1
ATOM 665 C CA . LEU A 1 84 ? 2.826 10.727 -3.309 1.00 94.19 84 LEU A CA 1
ATOM 666 C C . LEU A 1 84 ? 3.622 11.869 -3.948 1.00 94.19 84 LEU A C 1
ATOM 668 O O . LEU A 1 84 ? 3.117 12.535 -4.843 1.00 94.19 84 LEU A O 1
ATOM 672 N N . ALA A 1 85 ? 4.881 12.069 -3.547 1.00 95.06 85 ALA A N 1
ATOM 673 C CA . ALA A 1 85 ? 5.769 13.043 -4.181 1.00 95.06 85 ALA A CA 1
ATOM 674 C C . ALA A 1 85 ? 6.285 12.596 -5.564 1.00 95.06 85 ALA A C 1
ATOM 676 O O . ALA A 1 85 ? 7.098 13.301 -6.157 1.00 95.06 85 ALA A O 1
ATOM 677 N N . GLY A 1 86 ? 5.897 11.410 -6.055 1.00 93.62 86 GLY A N 1
ATOM 678 C CA . GLY A 1 86 ? 6.357 10.882 -7.343 1.00 93.62 86 GLY A CA 1
ATOM 679 C C . GLY A 1 86 ? 7.840 10.501 -7.364 1.00 93.62 86 GLY A C 1
ATOM 680 O O . GLY A 1 86 ? 8.423 10.364 -8.433 1.00 93.62 86 GLY A O 1
ATOM 681 N N . ARG A 1 87 ? 8.465 10.329 -6.191 1.00 93.69 87 ARG A N 1
ATOM 682 C CA . ARG A 1 87 ? 9.890 9.971 -6.060 1.00 93.69 87 ARG A CA 1
ATOM 683 C C . ARG A 1 87 ? 10.127 8.460 -5.993 1.00 93.69 87 ARG A C 1
ATOM 685 O O . ARG A 1 87 ? 11.270 8.019 -5.913 1.00 93.69 87 ARG A O 1
ATOM 692 N N . ALA A 1 88 ? 9.058 7.668 -5.983 1.00 93.38 88 ALA A N 1
ATOM 693 C CA . ALA A 1 88 ? 9.125 6.216 -6.077 1.00 93.38 88 ALA A CA 1
ATOM 694 C C . ALA A 1 88 ? 9.321 5.762 -7.533 1.00 93.38 88 ALA A C 1
ATOM 696 O O . ALA A 1 88 ? 8.861 6.418 -8.463 1.00 93.38 88 ALA A O 1
ATOM 697 N N . SER A 1 89 ? 9.939 4.591 -7.727 1.00 92.69 89 SER A N 1
ATOM 698 C CA . SER A 1 89 ? 10.104 3.983 -9.061 1.00 92.69 89 SER A CA 1
ATOM 699 C C . SER A 1 89 ? 8.769 3.720 -9.770 1.00 92.69 89 SER A C 1
ATOM 701 O O . SER A 1 89 ? 8.709 3.772 -10.996 1.00 92.69 89 SER A O 1
ATOM 703 N N . LYS A 1 90 ? 7.709 3.441 -9.003 1.00 93.38 90 LYS A N 1
ATOM 704 C CA . LYS A 1 90 ? 6.329 3.350 -9.480 1.00 93.38 90 LYS A CA 1
ATOM 705 C C . LYS A 1 90 ? 5.548 4.507 -8.872 1.00 93.38 90 LYS A C 1
ATOM 707 O O . LYS A 1 90 ? 5.439 4.608 -7.651 1.00 93.38 90 LYS A O 1
ATOM 712 N N . THR A 1 91 ? 5.067 5.402 -9.724 1.00 95.50 91 THR A N 1
ATOM 713 C CA . THR A 1 91 ? 4.344 6.610 -9.314 1.00 95.50 91 THR A CA 1
ATOM 714 C C . THR A 1 91 ? 2.841 6.351 -9.234 1.00 95.50 91 THR A C 1
ATOM 716 O O . THR A 1 91 ? 2.344 5.363 -9.776 1.00 95.50 91 THR A O 1
ATOM 719 N N . VAL A 1 92 ? 2.101 7.272 -8.610 1.00 93.75 92 VAL A N 1
ATOM 720 C CA . VAL A 1 92 ? 0.626 7.276 -8.642 1.00 93.75 92 VAL A CA 1
ATOM 721 C C . VAL A 1 92 ? 0.117 7.231 -10.086 1.00 93.75 92 VAL A C 1
ATOM 723 O O . VAL A 1 92 ? -0.792 6.467 -10.387 1.00 93.75 92 VAL A O 1
ATOM 726 N N . GLY A 1 93 ? 0.746 7.994 -10.988 1.00 94.38 93 GLY A N 1
ATOM 727 C CA . GLY A 1 93 ? 0.378 8.020 -12.402 1.00 94.38 93 GLY A CA 1
ATOM 728 C C . GLY A 1 93 ? 0.523 6.656 -13.073 1.00 94.38 93 GLY A C 1
ATOM 729 O O 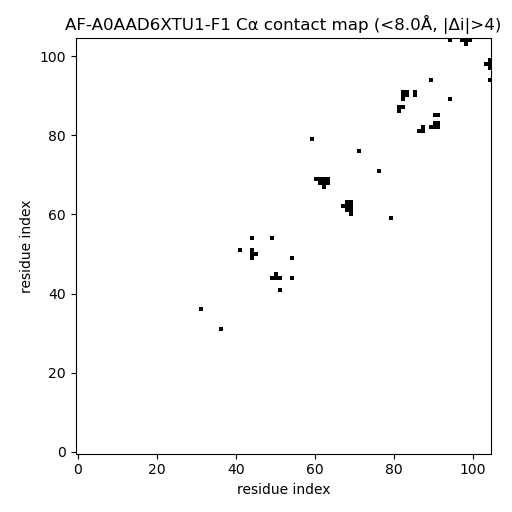. GLY A 1 93 ? -0.368 6.260 -13.810 1.00 94.38 93 GLY A O 1
ATOM 730 N N . ASN A 1 94 ? 1.586 5.902 -12.765 1.00 93.81 94 ASN A N 1
ATOM 731 C CA . ASN A 1 94 ? 1.733 4.544 -13.296 1.00 93.81 94 ASN A CA 1
ATOM 732 C C . ASN A 1 94 ? 0.584 3.644 -12.841 1.00 93.81 94 ASN A C 1
ATOM 734 O O . ASN A 1 94 ? 0.001 2.965 -13.667 1.00 93.81 94 ASN A O 1
ATOM 738 N N . ILE A 1 95 ? 0.232 3.679 -11.555 1.00 92.94 95 ILE A N 1
ATOM 739 C CA . ILE A 1 95 ? -0.837 2.834 -11.006 1.00 92.94 95 ILE A CA 1
ATOM 740 C C . ILE A 1 95 ? -2.190 3.174 -11.638 1.00 92.94 95 ILE A C 1
ATOM 742 O O . ILE A 1 95 ? -2.917 2.277 -12.045 1.00 92.94 95 ILE A O 1
ATOM 746 N N . VAL A 1 96 ? -2.509 4.466 -11.765 1.00 93.75 96 VAL A N 1
ATOM 747 C CA . VAL A 1 96 ? -3.755 4.901 -12.412 1.00 93.75 96 VAL A CA 1
ATOM 748 C C . VAL A 1 96 ? -3.791 4.472 -13.878 1.00 93.75 96 VAL A C 1
ATOM 750 O O . VAL A 1 96 ? -4.841 4.053 -14.352 1.00 93.75 96 VAL A O 1
ATOM 753 N N . SER A 1 97 ? -2.670 4.539 -14.600 1.00 94.69 97 SER A N 1
ATOM 754 C CA . SER A 1 97 ? -2.617 4.061 -15.984 1.00 94.69 97 SER A CA 1
ATOM 755 C C . SER A 1 97 ? -2.934 2.571 -16.105 1.00 94.69 97 SER A C 1
ATOM 757 O O . SER A 1 97 ? -3.663 2.200 -17.017 1.00 94.69 97 SER A O 1
ATOM 759 N N . GLU A 1 98 ? -2.429 1.736 -15.195 1.00 94.88 98 GLU A N 1
ATOM 760 C CA . GLU A 1 98 ? -2.687 0.290 -15.222 1.00 94.88 98 GLU A CA 1
ATOM 761 C C . GLU A 1 98 ? -4.172 -0.010 -14.915 1.00 94.88 98 GLU A C 1
ATOM 763 O O . GLU A 1 98 ? -4.828 -0.726 -15.671 1.00 94.88 98 GLU A O 1
ATOM 768 N N . TRP A 1 99 ? -4.774 0.695 -13.942 1.00 92.75 99 TRP A N 1
ATOM 769 C CA . TRP A 1 99 ? -6.224 0.633 -13.667 1.00 92.75 99 TRP A CA 1
ATOM 770 C C . TRP A 1 99 ? -7.099 0.973 -14.873 1.00 92.75 99 TRP A C 1
ATOM 772 O O . TRP A 1 99 ? -8.193 0.437 -15.028 1.00 92.75 99 TRP A O 1
ATOM 782 N N . MET A 1 100 ? -6.643 1.906 -15.708 1.00 95.50 100 MET A N 1
ATOM 783 C CA . MET A 1 100 ? -7.367 2.307 -16.913 1.00 95.50 100 MET A CA 1
ATOM 784 C C . MET A 1 100 ? -7.108 1.361 -18.090 1.00 95.50 100 MET A C 1
ATOM 786 O O . MET A 1 100 ? -7.885 1.358 -19.044 1.00 95.50 100 MET A O 1
ATOM 790 N N . ALA A 1 101 ? -6.024 0.583 -18.048 1.00 95.81 101 ALA A N 1
ATOM 791 C CA . ALA A 1 101 ? -5.641 -0.340 -19.107 1.00 95.81 101 ALA A CA 1
ATOM 792 C C . ALA A 1 101 ? -6.324 -1.708 -18.971 1.00 95.81 101 ALA A C 1
ATOM 794 O O . ALA A 1 101 ? -6.638 -2.328 -19.990 1.00 95.81 101 ALA A O 1
ATOM 795 N N . HIS A 1 102 ? -6.565 -2.181 -17.744 1.00 93.25 102 HIS A N 1
ATOM 796 C CA . HIS A 1 102 ? -7.105 -3.515 -17.491 1.00 93.25 102 HIS A CA 1
ATOM 797 C C . HIS A 1 102 ? -8.061 -3.528 -16.278 1.00 93.25 102 HIS A C 1
ATOM 799 O O . HIS A 1 102 ? -7.841 -2.793 -15.320 1.00 93.25 102 HIS A O 1
ATOM 805 N N . PRO A 1 103 ? -9.136 -4.348 -16.272 1.00 85.94 103 PRO A N 1
ATOM 806 C CA . PRO A 1 103 ? -10.088 -4.418 -15.154 1.00 85.94 103 PRO A CA 1
ATOM 807 C C . PRO A 1 103 ? -9.486 -4.904 -13.828 1.00 85.94 103 PRO A C 1
ATOM 809 O O . PRO A 1 103 ? -9.953 -4.495 -12.767 1.00 85.94 103 PRO A O 1
ATOM 812 N N . ASP A 1 104 ? -8.444 -5.734 -13.879 1.00 83.62 104 ASP A N 1
ATOM 813 C CA . ASP A 1 104 ? -7.676 -6.142 -12.685 1.00 83.62 104 ASP A CA 1
ATOM 814 C C . ASP A 1 104 ? -6.597 -5.118 -12.298 1.00 83.62 104 ASP A C 1
ATOM 816 O O . ASP A 1 104 ? -5.855 -5.304 -11.328 1.00 83.62 104 ASP A O 1
ATOM 820 N N . GLY A 1 105 ? -6.564 -4.028 -13.063 1.00 72.81 105 GLY A N 1
ATOM 821 C CA . GLY A 1 105 ? -5.528 -3.025 -13.083 1.00 72.81 105 GLY A CA 1
ATOM 822 C C . GLY A 1 105 ? -4.202 -3.518 -13.594 1.00 72.81 105 GLY A C 1
ATOM 823 O O . GLY A 1 105 ? -4.095 -4.598 -14.219 1.00 72.81 105 GLY A O 1
#

Foldseek 3Di:
DDDDDDDDDDDDDDDPDDDPPPPPPPPPDDDDDPVRVVVVVCVVCVVVVHDPVRVVCVLPPQADPVRHGDDDDPVSCVVVVCQQVQVDPQHPVNVVVVVVVDVVD

Secondary structure (DSSP, 8-state):
----PPPPPPPPPPP-------------PPPPPHHHHHHHHHHHHHHTT--HHHHHHHHH--B-TTS-B----HHHHHHHHHHHTT-SSS-HHHHHHHHHH-TT-

pLDDT: mean 83.9, std 17.14, range [48.12, 98.0]

Sequence (105 aa):
PRDAFEPPTKRPKPNPTSSHASAGSSQRRSPRTDTQKIEVILGTIKDQNWTFASFLFNIFRIKDTNGNEINRSPTHSQMVSIFLAGRASKTVGNIVSEWMAHPDG

Mean predicted aligned error: 13.46 Å

Radius of gyration: 31.08 Å; Cα contacts (8 Å, |Δi|>4): 34; chains: 1; bounding box: 99×42×47 Å